Protein AF-A0A523P2H7-F1 (afdb_monomer_lite)

Sequence (80 aa):
MTAAPKFYVPLGLWVEQQLADRQSSEPFVLGINGAQGTGKSTLADLICEYLAGAHDRSTVVLSIDDLYLTRAQRAGAALR

Secondary structure (DSSP, 8-state):
--SHHHHHHHHHHHHHHHHHT----SPP-------TTS-HHHHHHHHHHHHHHHH--------GGGGSPPHHHHHHHTT-

pLDDT: mean 88.07, std 12.55, range [41.41, 96.69]

Structure (mmCIF, N/CA/C/O backbone):
data_AF-A0A523P2H7-F1
#
_entry.id   AF-A0A523P2H7-F1
#
loop_
_atom_site.group_PDB
_atom_site.id
_atom_site.type_symbol
_atom_site.label_atom_id
_atom_site.label_alt_id
_atom_site.label_comp_id
_atom_site.label_asym_id
_atom_site.label_entity_id
_atom_site.label_seq_id
_atom_site.pdbx_PDB_ins_code
_atom_site.Cartn_x
_atom_site.Cartn_y
_atom_site.Cartn_z
_atom_site.occupancy
_atom_site.B_iso_or_equiv
_atom_site.auth_seq_id
_atom_site.auth_comp_id
_atom_site.auth_asym_id
_atom_site.auth_atom_id
_atom_site.pdbx_PDB_model_num
ATOM 1 N N . MET A 1 1 ? 7.272 -21.661 11.767 1.00 41.41 1 MET A N 1
ATOM 2 C CA . MET A 1 1 ? 6.730 -20.307 12.018 1.00 41.41 1 MET A CA 1
ATOM 3 C C . MET A 1 1 ? 7.256 -19.394 10.923 1.00 41.41 1 MET A C 1
ATOM 5 O O . MET A 1 1 ? 8.439 -19.085 10.919 1.00 41.41 1 MET A O 1
ATOM 9 N N . THR A 1 2 ? 6.435 -19.099 9.917 1.00 47.41 2 THR A N 1
ATOM 10 C CA . THR A 1 2 ? 6.806 -18.301 8.736 1.00 47.41 2 THR A CA 1
ATOM 11 C C . THR A 1 2 ? 7.132 -16.862 9.152 1.00 47.41 2 THR A C 1
ATOM 13 O O . THR A 1 2 ? 6.466 -16.307 10.016 1.00 47.41 2 THR A O 1
ATOM 16 N N . ALA A 1 3 ? 8.178 -16.252 8.589 1.00 57.62 3 ALA A N 1
ATOM 17 C CA . ALA A 1 3 ? 8.616 -14.900 8.962 1.00 57.62 3 ALA A CA 1
ATOM 18 C C . ALA A 1 3 ? 7.628 -13.794 8.534 1.00 57.62 3 ALA A C 1
ATOM 20 O O . ALA A 1 3 ? 7.637 -12.708 9.107 1.00 57.62 3 ALA A O 1
ATOM 21 N N . ALA A 1 4 ? 6.759 -14.074 7.558 1.00 59.97 4 ALA A N 1
ATOM 22 C CA . ALA A 1 4 ? 5.884 -13.087 6.931 1.00 59.97 4 ALA A CA 1
ATOM 23 C C . ALA A 1 4 ? 4.923 -12.368 7.909 1.00 59.97 4 ALA A C 1
ATOM 25 O O . ALA A 1 4 ? 4.921 -11.136 7.924 1.00 59.97 4 ALA A O 1
ATOM 26 N N . PRO A 1 5 ? 4.181 -13.049 8.808 1.00 65.06 5 PRO A N 1
ATOM 27 C CA . PRO A 1 5 ? 3.268 -12.360 9.721 1.00 65.06 5 PRO A CA 1
ATOM 28 C C . PRO A 1 5 ? 3.994 -11.422 10.692 1.00 65.06 5 PRO A C 1
ATOM 30 O O . PRO A 1 5 ? 3.455 -10.391 11.075 1.00 65.06 5 PRO A O 1
ATOM 33 N N . LYS A 1 6 ? 5.240 -11.746 11.064 1.00 73.56 6 LYS A N 1
ATOM 34 C CA . LYS A 1 6 ? 6.015 -10.974 12.044 1.00 73.56 6 LYS A CA 1
ATOM 35 C C . LYS A 1 6 ? 6.369 -9.570 11.548 1.00 73.56 6 LYS A C 1
ATOM 37 O 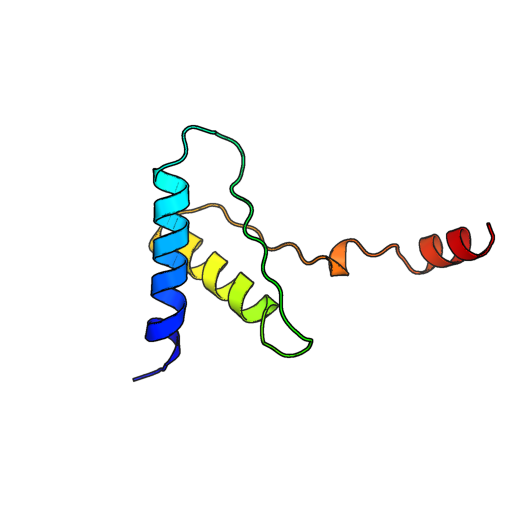O . LYS A 1 6 ? 6.472 -8.662 12.365 1.00 73.56 6 LYS A O 1
ATOM 42 N N . PHE A 1 7 ? 6.574 -9.397 10.244 1.00 75.56 7 PHE A N 1
ATOM 43 C CA . PHE A 1 7 ? 7.048 -8.128 9.687 1.00 75.56 7 PHE A CA 1
ATOM 44 C C . PHE A 1 7 ? 5.966 -7.353 8.938 1.00 75.56 7 PHE A C 1
ATOM 46 O O . PHE A 1 7 ? 5.989 -6.126 8.962 1.00 75.56 7 PHE A O 1
ATOM 53 N N . TYR A 1 8 ? 4.997 -8.036 8.322 1.00 82.81 8 TYR A N 1
ATOM 54 C CA . TYR A 1 8 ? 4.003 -7.363 7.485 1.00 82.81 8 TYR A CA 1
ATOM 55 C C . TYR A 1 8 ? 2.711 -6.991 8.221 1.00 82.81 8 TYR A C 1
ATOM 57 O O . TYR A 1 8 ? 2.129 -5.949 7.929 1.00 82.81 8 TYR A O 1
ATOM 65 N N . VAL A 1 9 ? 2.291 -7.775 9.222 1.00 88.38 9 VAL A N 1
ATOM 66 C CA . VAL A 1 9 ? 1.090 -7.453 10.017 1.00 88.38 9 VAL A CA 1
ATOM 67 C C . VAL A 1 9 ? 1.239 -6.127 10.772 1.00 88.38 9 VAL A C 1
ATOM 69 O O . VAL A 1 9 ? 0.304 -5.331 10.716 1.00 88.38 9 VAL A O 1
ATOM 72 N N . PRO A 1 10 ? 2.386 -5.810 11.414 1.00 92.88 10 PRO A N 1
ATOM 73 C CA . PRO A 1 10 ? 2.552 -4.511 12.065 1.00 92.88 10 PRO A CA 1
ATOM 74 C C . PRO A 1 10 ? 2.406 -3.327 11.105 1.00 92.88 10 PRO A C 1
ATOM 76 O O . PRO A 1 10 ? 1.848 -2.305 11.487 1.00 92.88 10 PRO A O 1
ATOM 79 N N . LEU A 1 11 ? 2.861 -3.468 9.855 1.00 92.19 11 LEU A N 1
ATOM 80 C CA . LEU A 1 11 ? 2.704 -2.425 8.845 1.00 92.19 11 LEU A CA 1
ATOM 81 C C . LEU A 1 11 ? 1.234 -2.248 8.449 1.00 92.19 11 LEU A C 1
ATOM 83 O O . LEU A 1 11 ? 0.759 -1.120 8.396 1.00 92.19 11 LEU A O 1
ATOM 87 N N . GLY A 1 12 ? 0.496 -3.342 8.244 1.00 93.88 12 GLY A N 1
ATOM 88 C CA . GLY A 1 12 ? -0.944 -3.276 7.989 1.00 93.88 12 GLY A CA 1
ATOM 89 C C . GLY A 1 12 ? -1.723 -2.641 9.148 1.00 93.88 12 GLY A C 1
ATOM 90 O O . GLY A 1 12 ? -2.558 -1.773 8.923 1.00 93.88 12 GLY A O 1
ATOM 91 N N . LEU A 1 13 ? -1.403 -3.004 10.395 1.00 94.56 13 LEU A N 1
ATOM 92 C CA . LEU A 1 13 ? -2.001 -2.377 11.583 1.00 94.56 13 LEU A CA 1
ATOM 93 C C . LEU A 1 13 ? -1.669 -0.886 11.685 1.00 94.56 13 LEU A C 1
ATOM 95 O O . LEU A 1 13 ? -2.532 -0.087 12.041 1.00 94.56 13 LEU A O 1
ATOM 99 N N . TRP A 1 14 ? -0.436 -0.502 11.352 1.00 95.31 14 TRP A N 1
ATOM 100 C CA . TRP A 1 14 ? -0.051 0.903 11.310 1.00 95.31 14 TRP A CA 1
ATOM 101 C C . TRP A 1 14 ? -0.862 1.672 10.260 1.00 95.31 14 TRP A C 1
ATOM 103 O O . TRP A 1 14 ? -1.361 2.750 10.574 1.00 95.31 14 TRP A O 1
ATOM 113 N N . VAL A 1 15 ? -1.060 1.113 9.058 1.00 95.19 15 VAL A N 1
ATOM 114 C CA . VAL A 1 15 ? -1.908 1.730 8.019 1.00 95.19 15 VAL A CA 1
ATOM 115 C C . VAL A 1 15 ? -3.346 1.898 8.510 1.00 95.19 15 VAL A C 1
ATOM 117 O O . VAL A 1 15 ? -3.914 2.975 8.348 1.00 95.19 15 VAL A O 1
ATOM 120 N N . GLU A 1 16 ? -3.922 0.885 9.156 1.00 95.19 16 GLU A N 1
ATOM 121 C CA . GLU A 1 16 ? -5.274 0.985 9.723 1.00 95.19 16 GLU A CA 1
ATOM 122 C C . GLU A 1 16 ? -5.399 2.085 10.770 1.00 95.19 16 GLU A C 1
ATOM 124 O O . GLU A 1 16 ? -6.372 2.838 10.769 1.00 95.19 16 GLU A O 1
ATOM 129 N N . GLN A 1 17 ? -4.393 2.231 11.629 1.00 95.06 17 GLN A N 1
ATOM 130 C CA . GLN A 1 17 ? -4.369 3.320 12.595 1.00 95.06 17 GLN A CA 1
ATOM 131 C C . GLN A 1 17 ? -4.311 4.686 11.896 1.00 95.06 17 GLN A C 1
ATOM 133 O O . GLN A 1 17 ? -5.063 5.588 12.257 1.00 95.06 17 GLN A O 1
ATOM 138 N N . GLN A 1 18 ? -3.498 4.824 10.839 1.00 95.00 18 GLN A N 1
ATOM 139 C CA . GLN A 1 18 ? -3.480 6.052 10.037 1.00 95.00 18 GLN A CA 1
ATOM 140 C C . GLN A 1 18 ? -4.843 6.343 9.393 1.00 95.00 18 GLN A C 1
ATOM 142 O O . GLN A 1 18 ? -5.214 7.505 9.270 1.00 95.00 18 GLN A O 1
ATOM 147 N N . LEU A 1 19 ? -5.588 5.319 8.967 1.00 93.81 19 LEU A N 1
ATOM 148 C CA . LEU A 1 19 ? -6.934 5.481 8.410 1.00 93.81 19 LEU A CA 1
ATOM 149 C C . LEU A 1 19 ? -7.952 5.911 9.471 1.00 93.81 19 LEU A C 1
ATOM 151 O O . LEU A 1 19 ? -8.778 6.777 9.191 1.00 93.81 19 LEU A O 1
ATOM 155 N N . ALA A 1 20 ? -7.893 5.329 10.669 1.00 92.44 20 ALA A N 1
ATOM 156 C CA . ALA A 1 20 ? -8.810 5.636 11.766 1.00 92.44 20 ALA A CA 1
ATOM 157 C C . ALA A 1 20 ? -8.648 7.069 12.300 1.00 92.44 20 ALA A C 1
ATOM 159 O O . ALA A 1 20 ? -9.638 7.709 12.650 1.00 92.44 20 ALA A O 1
ATOM 160 N N . ASP A 1 21 ? -7.419 7.589 12.313 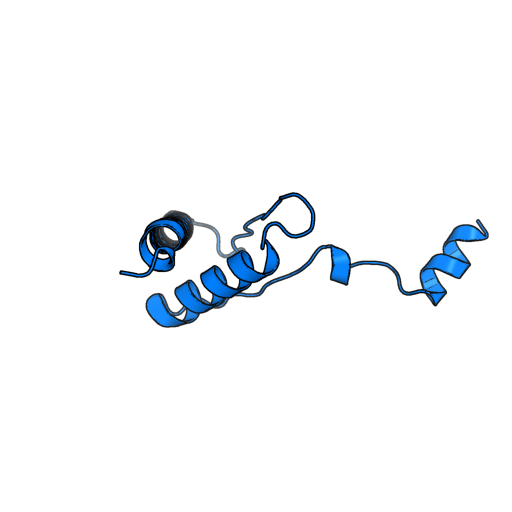1.00 93.94 21 ASP A N 1
ATOM 161 C CA . ASP A 1 21 ? -7.112 8.924 12.840 1.00 93.94 21 ASP A CA 1
ATOM 162 C C . ASP A 1 21 ? -7.404 10.059 11.832 1.00 93.94 21 ASP A C 1
ATOM 164 O O . ASP A 1 21 ? -7.280 11.247 12.154 1.00 93.94 21 ASP A O 1
ATOM 168 N N . ARG A 1 22 ? -7.797 9.731 10.592 1.00 92.69 22 ARG A N 1
ATOM 169 C CA . ARG A 1 22 ? -8.071 10.722 9.540 1.00 92.69 22 ARG A CA 1
ATOM 170 C C . ARG A 1 22 ? -9.484 11.285 9.638 1.00 92.69 22 ARG A C 1
ATOM 172 O O . ARG A 1 22 ? -10.469 10.563 9.693 1.00 92.69 22 ARG A O 1
ATOM 179 N N . GLN A 1 23 ? -9.575 12.609 9.523 1.00 90.62 23 GLN A N 1
ATOM 180 C CA . GLN A 1 23 ? -10.844 13.337 9.377 1.00 90.62 23 GLN A CA 1
ATOM 181 C C . GLN A 1 23 ? -11.225 13.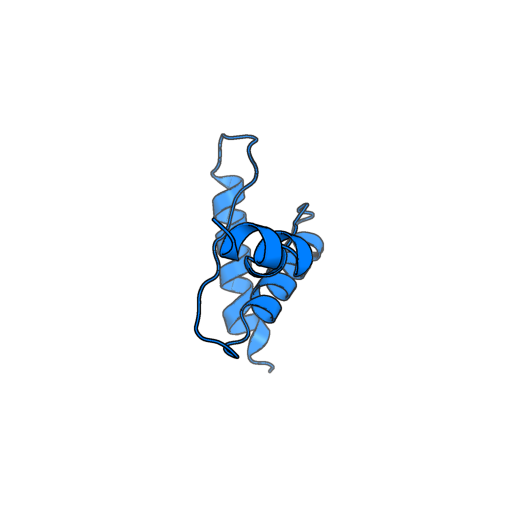596 7.906 1.00 90.62 23 GLN A C 1
ATOM 183 O O . GLN A 1 23 ? -12.290 14.141 7.631 1.00 90.62 23 GLN A O 1
ATOM 188 N N . SER A 1 24 ? -10.351 13.241 6.956 1.00 92.12 24 SER A N 1
ATOM 189 C CA . SER A 1 24 ? -10.569 13.450 5.520 1.00 92.12 24 SER A CA 1
ATOM 190 C C . SER A 1 24 ? -11.215 12.228 4.872 1.00 92.12 24 SER A C 1
ATOM 192 O O . SER A 1 24 ? -10.823 11.097 5.155 1.00 92.12 24 SER A O 1
ATOM 194 N N . SER A 1 25 ? -12.148 12.467 3.949 1.00 87.88 25 SER A N 1
ATOM 195 C CA . SER A 1 25 ? -12.731 11.441 3.078 1.00 87.88 25 SER A CA 1
ATOM 196 C C . SER A 1 25 ? -11.856 11.103 1.865 1.00 87.88 25 SER A C 1
ATOM 198 O O . SER A 1 25 ? -12.233 10.259 1.055 1.00 87.88 25 SER A O 1
ATOM 200 N N . GLU A 1 26 ? -10.721 11.783 1.685 1.00 93.69 26 GLU A N 1
ATOM 201 C CA . GLU A 1 26 ? -9.800 11.501 0.585 1.00 93.69 26 GLU A CA 1
ATOM 202 C C . GLU A 1 26 ? -9.053 10.176 0.798 1.00 93.69 26 GLU A C 1
ATOM 204 O O . GLU A 1 26 ? -8.659 9.872 1.935 1.00 93.69 26 GLU A O 1
ATOM 209 N N . PRO A 1 27 ? -8.774 9.423 -0.287 1.00 93.88 27 PRO A N 1
ATOM 210 C CA . PRO A 1 27 ? -8.004 8.190 -0.205 1.00 93.88 27 PRO A CA 1
ATOM 211 C C . PRO A 1 27 ? -6.667 8.393 0.511 1.00 93.88 27 PRO A C 1
ATOM 213 O O . PRO A 1 27 ? -5.939 9.359 0.272 1.00 93.88 27 PRO A O 1
ATOM 216 N N . PHE A 1 28 ? -6.319 7.456 1.388 1.00 95.31 28 PHE A N 1
ATOM 217 C CA . PHE A 1 28 ? -4.978 7.391 1.953 1.00 95.31 28 PHE A CA 1
ATOM 218 C C . PHE A 1 28 ? -4.004 6.851 0.905 1.00 95.31 28 PHE A C 1
ATOM 220 O O . PHE A 1 28 ? -4.240 5.798 0.317 1.00 95.31 28 PHE A O 1
ATOM 227 N N . VAL A 1 29 ? -2.900 7.566 0.688 1.00 95.62 29 VAL A N 1
ATOM 228 C CA . VAL A 1 29 ? -1.871 7.186 -0.284 1.00 95.62 29 VAL A CA 1
ATOM 229 C C . VAL A 1 29 ? -0.618 6.742 0.461 1.00 95.62 29 VAL A C 1
ATOM 231 O O . VAL A 1 29 ? 0.022 7.545 1.140 1.00 95.62 29 VAL A O 1
ATOM 234 N N . LEU A 1 30 ? -0.250 5.469 0.302 1.00 95.56 30 LEU A N 1
ATOM 235 C CA . LEU A 1 30 ? 0.984 4.901 0.840 1.00 95.56 30 LEU A CA 1
ATOM 236 C C . LEU A 1 30 ? 2.024 4.737 -0.272 1.00 95.56 30 LEU A C 1
ATOM 238 O O . LEU A 1 30 ? 1.875 3.901 -1.159 1.00 95.56 30 LEU A O 1
ATOM 242 N N . GLY A 1 31 ? 3.104 5.514 -0.201 1.00 96.31 31 GLY A N 1
ATOM 243 C CA . GLY A 1 31 ? 4.249 5.356 -1.096 1.00 96.31 31 GLY A CA 1
ATOM 244 C C . GLY A 1 31 ? 5.160 4.208 -0.658 1.00 96.31 31 GLY A C 1
ATOM 245 O O . GLY A 1 31 ? 5.596 4.170 0.492 1.00 96.31 31 GLY A O 1
ATOM 246 N N . ILE A 1 32 ? 5.497 3.303 -1.582 1.00 95.00 32 ILE A N 1
ATOM 247 C CA . ILE A 1 32 ? 6.446 2.203 -1.352 1.00 95.00 32 ILE A CA 1
ATOM 248 C C . ILE A 1 32 ? 7.644 2.381 -2.289 1.00 95.00 32 ILE A C 1
ATOM 250 O O . ILE A 1 32 ? 7.503 2.378 -3.510 1.00 95.00 32 ILE A O 1
ATOM 254 N N . ASN A 1 33 ? 8.840 2.522 -1.716 1.00 94.69 33 ASN A N 1
ATOM 255 C CA . ASN A 1 33 ? 10.089 2.704 -2.455 1.00 94.69 33 ASN A CA 1
ATOM 256 C C . ASN A 1 33 ? 11.115 1.612 -2.106 1.00 94.69 33 ASN A C 1
ATOM 258 O O . ASN A 1 33 ? 11.075 1.018 -1.031 1.00 94.69 33 ASN A O 1
ATOM 262 N N . GLY A 1 34 ? 12.035 1.336 -3.030 1.00 93.75 34 GLY A N 1
ATOM 263 C CA . GLY A 1 34 ? 13.128 0.387 -2.839 1.00 93.75 34 GLY A CA 1
ATOM 264 C C . GLY A 1 34 ? 13.828 0.029 -4.150 1.00 93.75 34 GLY A C 1
ATOM 265 O O . GLY A 1 34 ? 13.293 0.245 -5.240 1.00 93.75 34 GLY A O 1
ATOM 266 N N . ALA A 1 35 ? 15.021 -0.559 -4.052 1.00 95.31 35 ALA A N 1
ATOM 267 C CA . ALA A 1 35 ? 15.788 -0.994 -5.219 1.00 95.31 35 ALA A CA 1
ATOM 268 C C . ALA A 1 35 ? 15.036 -2.046 -6.063 1.00 95.31 35 ALA A C 1
ATOM 270 O O . ALA A 1 35 ? 14.064 -2.668 -5.622 1.00 95.31 35 ALA A O 1
ATOM 271 N N . GLN A 1 36 ? 15.451 -2.257 -7.312 1.00 93.19 36 GLN A N 1
ATOM 272 C CA . GLN A 1 36 ? 14.863 -3.301 -8.155 1.00 93.19 36 GLN A CA 1
ATOM 273 C C . GLN A 1 36 ? 15.053 -4.685 -7.511 1.00 93.19 36 GLN A C 1
ATOM 275 O O . GLN A 1 36 ? 16.095 -4.973 -6.934 1.00 93.19 36 GLN A O 1
ATOM 280 N N . GLY A 1 37 ? 14.025 -5.534 -7.578 1.00 93.38 37 GLY A N 1
ATOM 281 C CA . GLY A 1 37 ? 14.076 -6.884 -7.006 1.00 93.38 37 GLY A CA 1
ATOM 282 C C . GLY A 1 37 ? 13.865 -6.976 -5.488 1.00 93.38 37 GLY A C 1
ATOM 283 O O . GLY A 1 37 ? 13.830 -8.080 -4.965 1.00 93.38 37 GLY A O 1
ATOM 284 N N . THR A 1 38 ? 13.647 -5.867 -4.769 1.00 94.50 38 THR A N 1
ATOM 285 C CA . THR A 1 38 ? 13.439 -5.895 -3.302 1.00 94.50 38 THR A CA 1
ATOM 286 C C . THR A 1 38 ? 12.034 -6.318 -2.849 1.00 94.50 38 THR A C 1
ATOM 288 O O . THR A 1 38 ? 11.735 -6.256 -1.662 1.00 94.50 38 THR A O 1
ATOM 291 N N . GLY A 1 39 ? 11.147 -6.713 -3.771 1.00 93.62 39 GLY A N 1
ATOM 292 C CA . GLY A 1 39 ? 9.801 -7.195 -3.428 1.00 93.62 39 GLY A CA 1
ATOM 293 C C . GLY A 1 39 ? 8.755 -6.111 -3.133 1.00 93.62 39 GLY A C 1
ATOM 294 O O . GLY A 1 39 ? 7.767 -6.398 -2.474 1.00 93.62 39 GLY A O 1
ATOM 295 N N . LYS A 1 40 ? 8.938 -4.873 -3.617 1.00 94.94 40 LYS A N 1
ATOM 296 C CA . LYS A 1 40 ? 7.976 -3.760 -3.434 1.00 94.94 40 LYS A CA 1
ATOM 297 C C . LYS A 1 40 ? 6.548 -4.117 -3.849 1.00 94.94 40 LYS A C 1
ATOM 299 O O . LYS A 1 40 ? 5.634 -3.894 -3.070 1.00 94.94 40 LYS A O 1
ATOM 304 N N . SER A 1 41 ? 6.371 -4.668 -5.053 1.00 95.00 41 SER A N 1
ATOM 305 C CA . SER A 1 41 ? 5.050 -5.056 -5.563 1.00 95.00 41 SER A CA 1
ATOM 306 C C . SER A 1 41 ? 4.444 -6.147 -4.688 1.00 95.00 41 SER A C 1
ATOM 308 O O . SER A 1 41 ? 3.330 -6.001 -4.219 1.00 95.00 41 SER A O 1
ATOM 310 N N . THR A 1 42 ? 5.244 -7.152 -4.322 1.00 94.75 42 THR A N 1
ATOM 311 C CA . THR A 1 42 ? 4.829 -8.210 -3.392 1.00 94.75 42 THR A CA 1
ATOM 312 C C . THR A 1 42 ? 4.385 -7.655 -2.038 1.00 94.75 42 THR A C 1
ATOM 314 O O . THR A 1 42 ? 3.396 -8.118 -1.483 1.00 94.75 42 THR A O 1
ATOM 317 N N . LEU A 1 43 ? 5.095 -6.661 -1.496 1.00 94.50 43 LEU A N 1
ATOM 318 C CA . LEU A 1 43 ? 4.701 -5.986 -0.261 1.00 94.50 43 LEU A CA 1
ATOM 319 C C . LEU A 1 43 ? 3.392 -5.204 -0.436 1.00 94.50 43 LEU A C 1
ATOM 321 O O . LEU A 1 43 ? 2.533 -5.270 0.439 1.00 94.50 43 LEU A O 1
ATOM 325 N N . ALA A 1 44 ? 3.247 -4.470 -1.541 1.00 95.56 44 ALA A N 1
ATOM 326 C CA . ALA A 1 44 ? 2.050 -3.690 -1.844 1.00 95.56 44 ALA A CA 1
ATOM 327 C C . ALA A 1 44 ? 0.806 -4.585 -1.947 1.00 95.56 44 ALA A C 1
ATOM 329 O O . ALA A 1 44 ? -0.205 -4.295 -1.306 1.00 95.56 44 ALA A O 1
ATOM 330 N N . ASP A 1 45 ? 0.920 -5.690 -2.686 1.00 95.31 45 ASP A N 1
ATOM 331 C CA . ASP A 1 45 ? -0.149 -6.672 -2.871 1.00 95.31 45 ASP A CA 1
ATOM 332 C C . ASP A 1 45 ? -0.527 -7.313 -1.533 1.00 95.31 45 ASP A C 1
ATOM 334 O O . ASP A 1 45 ? -1.696 -7.320 -1.157 1.00 95.31 45 ASP A O 1
ATOM 338 N N . LEU A 1 46 ? 0.469 -7.746 -0.749 1.00 94.50 46 LEU A N 1
ATOM 339 C CA . LEU A 1 46 ? 0.241 -8.352 0.564 1.00 94.50 46 LEU A CA 1
ATOM 340 C C . LEU A 1 46 ? -0.485 -7.398 1.520 1.00 94.50 46 LEU A C 1
ATOM 342 O O . LEU A 1 46 ? -1.400 -7.817 2.229 1.00 94.50 46 LEU A O 1
ATOM 346 N N . ILE A 1 47 ? -0.093 -6.121 1.562 1.00 94.44 47 ILE A N 1
ATOM 347 C CA . ILE A 1 47 ? -0.774 -5.124 2.398 1.00 94.44 47 ILE A CA 1
ATOM 348 C C . ILE A 1 47 ? -2.204 -4.905 1.897 1.00 94.44 47 ILE A C 1
ATOM 350 O O . ILE A 1 47 ? -3.116 -4.860 2.718 1.00 94.44 47 ILE A O 1
ATOM 354 N N . CYS A 1 48 ? -2.425 -4.804 0.583 1.00 95.06 48 CYS A N 1
ATOM 355 C CA . CYS A 1 48 ? -3.773 -4.637 0.036 1.00 95.06 48 CYS A CA 1
ATOM 356 C C . CYS A 1 48 ? -4.679 -5.822 0.377 1.00 95.06 48 CYS A C 1
ATOM 358 O O . CYS A 1 48 ? -5.787 -5.600 0.863 1.00 95.06 48 CYS A O 1
ATOM 360 N N . GLU A 1 49 ? -4.194 -7.054 0.201 1.00 94.44 49 GLU A N 1
ATOM 361 C CA . GLU A 1 49 ? -4.913 -8.276 0.578 1.00 94.44 49 GLU A CA 1
ATOM 362 C C . GLU A 1 49 ? -5.212 -8.321 2.081 1.00 94.44 49 GLU A C 1
ATOM 364 O O . GLU A 1 49 ? -6.326 -8.656 2.482 1.00 94.44 49 GLU A O 1
ATOM 369 N N . TYR A 1 50 ? -4.245 -7.942 2.922 1.00 93.44 50 TYR A N 1
ATOM 370 C CA . TYR A 1 50 ? -4.434 -7.891 4.371 1.00 93.44 50 TYR A CA 1
ATOM 371 C C . TYR A 1 50 ? -5.504 -6.869 4.778 1.00 93.44 50 TYR A C 1
ATOM 373 O O . TYR A 1 50 ? -6.387 -7.197 5.568 1.00 93.44 50 TYR A O 1
ATOM 381 N N . LEU A 1 51 ? -5.450 -5.644 4.250 1.00 94.69 51 LEU A N 1
ATOM 382 C CA . LEU A 1 51 ? -6.408 -4.586 4.591 1.00 94.69 51 LEU A CA 1
ATOM 383 C C . LEU A 1 51 ? -7.811 -4.904 4.056 1.00 94.69 51 LEU A C 1
ATOM 385 O O . LEU A 1 51 ? -8.798 -4.694 4.758 1.00 94.69 51 LEU A O 1
ATOM 389 N N . ALA A 1 52 ? -7.910 -5.465 2.849 1.00 94.88 52 ALA A N 1
ATOM 390 C CA . ALA A 1 52 ? -9.186 -5.889 2.282 1.00 94.88 52 ALA A CA 1
ATOM 391 C C . ALA A 1 52 ? -9.791 -7.066 3.064 1.00 94.88 52 ALA A C 1
ATOM 393 O O . ALA A 1 52 ? -10.965 -7.038 3.415 1.00 94.88 52 ALA A O 1
ATOM 394 N N . GLY A 1 53 ? -8.990 -8.089 3.376 1.00 93.31 53 GLY A N 1
ATOM 395 C CA . GLY A 1 53 ? -9.477 -9.308 4.022 1.00 93.31 53 GLY A CA 1
ATOM 396 C C . GLY A 1 53 ? -9.726 -9.177 5.525 1.00 93.31 53 GLY A C 1
ATOM 397 O O . GLY A 1 53 ? -10.684 -9.754 6.033 1.00 93.31 53 GLY A O 1
ATOM 398 N N . ALA A 1 54 ? -8.870 -8.452 6.252 1.00 91.69 54 ALA A N 1
ATOM 399 C CA . ALA A 1 54 ? -8.948 -8.361 7.712 1.00 91.69 54 ALA A CA 1
ATOM 400 C C . ALA A 1 54 ? -9.657 -7.096 8.220 1.00 91.69 54 ALA A C 1
ATOM 402 O O . ALA A 1 54 ? -10.119 -7.096 9.359 1.00 91.69 54 ALA A O 1
ATOM 403 N N . HIS A 1 55 ? -9.741 -6.040 7.402 1.00 91.81 55 HIS A N 1
ATOM 404 C CA . HIS A 1 55 ? -10.256 -4.725 7.815 1.00 91.81 55 HIS A CA 1
ATOM 405 C C . HIS A 1 55 ? -11.320 -4.146 6.870 1.00 91.81 55 HIS A C 1
ATOM 407 O O . HIS A 1 55 ? -11.725 -3.000 7.049 1.00 91.81 55 HIS A O 1
ATOM 413 N N . ASP A 1 56 ? -11.783 -4.926 5.885 1.00 94.12 56 ASP A N 1
ATOM 414 C CA . ASP A 1 56 ? -12.842 -4.553 4.932 1.00 94.12 56 ASP A CA 1
ATOM 415 C C . ASP A 1 56 ? -12.572 -3.214 4.211 1.00 94.12 56 ASP A C 1
ATOM 417 O O . ASP A 1 56 ? -13.464 -2.401 3.954 1.00 94.12 56 ASP A O 1
ATOM 421 N N . ARG A 1 57 ? -11.295 -2.934 3.913 1.00 94.88 57 ARG A N 1
ATOM 422 C CA . ARG A 1 57 ? -10.894 -1.717 3.196 1.00 94.88 57 ARG A CA 1
ATOM 423 C C . ARG A 1 57 ? -10.919 -1.908 1.687 1.00 94.88 57 ARG A C 1
ATOM 425 O O . ARG A 1 57 ? -10.387 -2.878 1.157 1.00 94.88 57 ARG A O 1
ATOM 432 N N . SER A 1 58 ? -11.408 -0.886 0.983 1.00 96.00 58 SER A N 1
ATOM 433 C CA . SER A 1 58 ? -11.196 -0.744 -0.459 1.00 96.00 58 SER A CA 1
ATOM 434 C C . SER A 1 58 ? -9.774 -0.252 -0.728 1.00 96.00 58 SER A C 1
ATOM 436 O O . SER A 1 58 ? -9.437 0.886 -0.400 1.00 96.00 58 SER A O 1
ATOM 438 N N . THR A 1 59 ? -8.951 -1.092 -1.351 1.00 96.56 59 THR A N 1
ATOM 439 C CA . THR A 1 59 ? -7.543 -0.804 -1.653 1.00 96.56 59 THR A CA 1
ATOM 440 C C . THR A 1 59 ? -7.240 -0.996 -3.139 1.00 96.56 59 THR A C 1
ATOM 442 O O . THR A 1 59 ? -7.928 -1.730 -3.845 1.00 96.56 59 THR A O 1
ATOM 445 N N . VAL A 1 60 ? -6.218 -0.296 -3.635 1.00 96.44 60 VAL A N 1
ATOM 446 C CA . VAL A 1 60 ? -5.705 -0.455 -5.000 1.00 96.44 60 VAL A CA 1
ATOM 447 C C . VAL A 1 60 ? -4.195 -0.246 -5.004 1.00 96.44 60 VAL A C 1
ATOM 449 O O . VAL A 1 60 ? -3.681 0.629 -4.305 1.00 96.44 60 VAL A O 1
ATOM 452 N N . VAL A 1 61 ? -3.488 -1.042 -5.805 1.00 96.69 61 VAL A N 1
ATOM 453 C CA . VAL A 1 61 ? -2.054 -0.879 -6.063 1.00 96.69 61 VAL A CA 1
ATOM 454 C C . VAL A 1 61 ? -1.873 -0.134 -7.380 1.00 96.69 61 VAL A C 1
ATOM 456 O O . VAL A 1 61 ? -2.490 -0.480 -8.384 1.00 96.69 61 VAL A O 1
ATOM 459 N N . LEU A 1 62 ? -1.012 0.882 -7.376 1.00 95.81 62 LEU A N 1
ATOM 460 C CA . LEU A 1 62 ? -0.573 1.593 -8.573 1.00 95.81 62 LEU A CA 1
ATOM 461 C C . LEU A 1 62 ? 0.953 1.551 -8.632 1.00 95.81 62 LEU A C 1
ATOM 463 O O . LEU A 1 62 ? 1.614 2.035 -7.707 1.00 95.81 62 LEU A O 1
ATOM 467 N N . SER A 1 63 ? 1.517 1.007 -9.711 1.00 94.25 63 SER A N 1
ATOM 468 C CA . SER A 1 63 ? 2.949 1.134 -9.969 1.00 94.25 63 SER A CA 1
ATOM 469 C C . SER A 1 63 ? 3.231 2.415 -10.745 1.00 94.25 63 SER A C 1
ATOM 471 O O . SER A 1 63 ? 2.491 2.792 -11.652 1.00 94.25 63 SER A O 1
ATOM 473 N N . ILE A 1 64 ? 4.356 3.068 -10.449 1.00 91.69 64 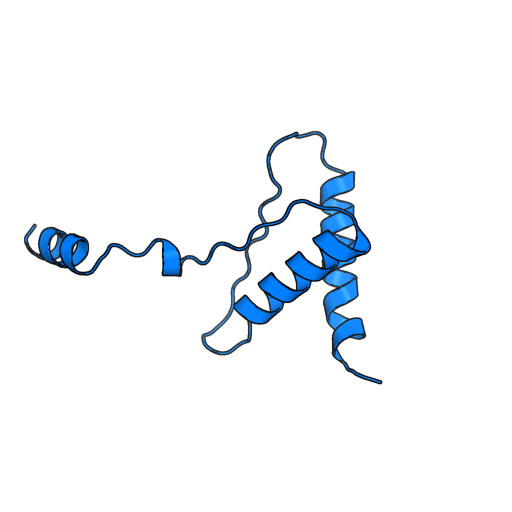ILE A N 1
ATOM 474 C CA . ILE A 1 64 ? 4.839 4.175 -11.285 1.00 91.69 64 ILE A CA 1
ATOM 475 C C . ILE A 1 64 ? 5.148 3.702 -12.711 1.00 91.69 64 ILE A C 1
ATOM 477 O O . ILE A 1 64 ? 5.018 4.475 -13.658 1.00 91.69 64 ILE A O 1
ATOM 481 N N . ASP A 1 65 ? 5.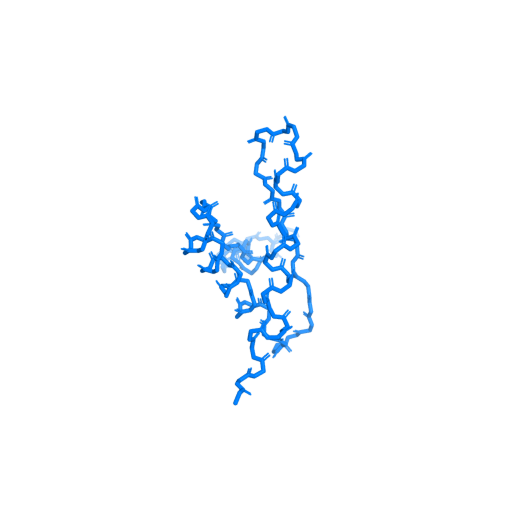495 2.421 -12.865 1.00 88.62 65 ASP A N 1
ATOM 482 C CA . ASP A 1 65 ? 5.790 1.831 -14.165 1.00 88.62 65 ASP A CA 1
ATOM 483 C C . ASP A 1 65 ? 4.543 1.780 -15.068 1.00 88.62 65 ASP A C 1
ATOM 485 O O . ASP A 1 65 ? 4.661 1.881 -16.291 1.00 88.62 65 ASP A O 1
ATOM 489 N N . ASP A 1 66 ? 3.344 1.707 -14.477 1.00 88.62 66 ASP A N 1
ATOM 490 C CA . ASP A 1 66 ? 2.067 1.706 -15.206 1.00 88.62 66 ASP A CA 1
ATOM 491 C C . ASP A 1 66 ? 1.759 3.078 -15.822 1.00 88.62 66 ASP A C 1
ATOM 493 O O . ASP A 1 66 ? 0.982 3.192 -16.770 1.00 88.62 66 ASP A O 1
ATOM 497 N N . LEU A 1 67 ? 2.397 4.132 -15.304 1.00 89.06 67 LEU A N 1
ATOM 498 C CA . LEU A 1 67 ? 2.247 5.505 -15.782 1.00 89.06 67 LEU A CA 1
ATOM 499 C C . LEU A 1 67 ? 3.235 5.849 -16.903 1.00 89.06 67 LEU A C 1
ATOM 501 O O . LEU A 1 67 ? 3.218 6.975 -17.415 1.00 89.06 67 LEU A O 1
ATOM 505 N N . TYR A 1 68 ? 4.108 4.919 -17.308 1.00 88.94 68 TYR A N 1
ATOM 506 C CA . TYR A 1 68 ? 5.019 5.182 -18.414 1.00 88.94 68 TYR A CA 1
ATOM 507 C C . TYR A 1 68 ? 4.258 5.393 -19.723 1.00 88.94 68 TYR A C 1
ATOM 509 O O . TYR A 1 68 ? 3.402 4.608 -20.126 1.00 88.94 68 TYR A O 1
ATOM 517 N N . LEU A 1 69 ? 4.674 6.428 -20.458 1.00 89.25 69 LEU A N 1
ATOM 518 C CA . LEU A 1 69 ? 4.234 6.668 -21.828 1.00 89.25 69 LEU A CA 1
ATOM 519 C C . LEU A 1 69 ? 4.400 5.405 -22.673 1.00 89.25 69 LEU A C 1
ATOM 521 O O . LEU A 1 69 ? 5.450 4.763 -22.632 1.00 89.25 69 LEU A O 1
ATOM 525 N N . THR A 1 70 ? 3.411 5.096 -23.506 1.00 88.44 70 THR A N 1
ATOM 526 C CA . THR A 1 70 ? 3.497 3.999 -24.475 1.00 88.44 70 THR A CA 1
ATOM 527 C C . THR A 1 70 ? 4.684 4.190 -25.419 1.00 88.44 70 THR A C 1
ATOM 529 O O . THR A 1 70 ? 5.182 5.299 -25.627 1.00 88.44 70 THR A O 1
ATOM 532 N N . ARG A 1 71 ? 5.127 3.108 -26.072 1.00 86.19 71 ARG A N 1
ATOM 533 C CA . ARG A 1 71 ? 6.205 3.177 -27.073 1.00 86.19 71 ARG A CA 1
ATOM 534 C C . ARG A 1 71 ? 5.938 4.242 -28.146 1.00 86.19 71 ARG A C 1
ATOM 536 O O . ARG A 1 71 ? 6.859 4.968 -28.506 1.00 86.19 71 ARG A O 1
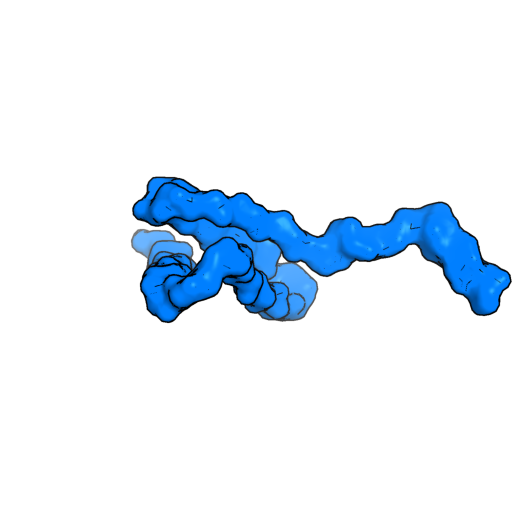ATOM 543 N N . ALA A 1 72 ? 4.696 4.343 -28.623 1.00 85.38 72 ALA A N 1
ATOM 544 C CA . ALA A 1 72 ? 4.295 5.328 -29.625 1.00 85.38 72 ALA A CA 1
ATOM 545 C C . ALA A 1 72 ? 4.388 6.766 -29.087 1.00 85.38 72 ALA A C 1
ATOM 547 O O . ALA A 1 72 ? 4.956 7.635 -29.745 1.00 85.38 72 ALA A O 1
ATOM 548 N N . GLN A 1 73 ? 3.909 7.006 -27.862 1.00 88.19 73 GLN A N 1
ATOM 549 C CA . GLN A 1 73 ? 4.005 8.317 -27.208 1.00 88.19 73 GLN A CA 1
ATOM 550 C C . GLN A 1 73 ? 5.461 8.726 -26.944 1.00 88.19 73 GLN A C 1
ATOM 552 O O . GLN A 1 73 ? 5.820 9.881 -27.166 1.00 88.19 73 GLN A O 1
ATOM 557 N N . ARG A 1 74 ? 6.324 7.782 -26.541 1.00 87.25 74 ARG A N 1
ATOM 558 C CA . ARG A 1 74 ? 7.765 8.036 -26.370 1.00 87.25 74 ARG A CA 1
ATOM 559 C C . ARG A 1 74 ? 8.457 8.380 -27.690 1.00 87.25 74 ARG A C 1
ATOM 561 O O . ARG A 1 74 ? 9.282 9.286 -27.710 1.00 87.25 74 ARG A O 1
ATOM 568 N N . ALA A 1 75 ? 8.105 7.707 -28.787 1.00 81.75 75 ALA A N 1
ATOM 569 C CA . ALA A 1 75 ? 8.662 8.007 -30.108 1.00 81.75 75 ALA A CA 1
ATOM 570 C C . ALA A 1 75 ? 8.305 9.430 -30.578 1.00 81.75 75 ALA A C 1
ATOM 572 O O . ALA A 1 75 ? 9.161 10.124 -31.116 1.00 81.75 75 ALA A O 1
ATOM 573 N N . GLY A 1 76 ? 7.076 9.890 -30.316 1.00 77.25 76 GLY A N 1
ATOM 574 C CA . GLY A 1 76 ? 6.659 11.265 -30.617 1.00 77.25 76 GLY A CA 1
ATOM 575 C C . GLY A 1 76 ? 7.294 12.332 -29.715 1.00 77.25 76 GLY A C 1
ATOM 576 O O . GLY A 1 76 ? 7.433 13.476 -30.137 1.00 77.25 76 GLY A O 1
ATOM 577 N N . ALA A 1 77 ? 7.698 11.975 -28.491 1.00 70.38 77 ALA A N 1
ATOM 578 C CA . ALA A 1 77 ? 8.371 12.884 -27.561 1.00 70.38 77 ALA A CA 1
ATOM 579 C C . ALA A 1 77 ? 9.868 13.069 -27.866 1.00 70.38 77 ALA A C 1
ATOM 581 O O . ALA A 1 77 ? 10.399 14.143 -27.618 1.00 70.38 77 ALA A O 1
ATOM 582 N N . ALA A 1 78 ? 10.537 12.055 -28.426 1.00 59.84 78 ALA A N 1
ATOM 583 C CA . ALA A 1 78 ? 11.959 12.119 -28.790 1.00 59.84 78 ALA A CA 1
ATOM 584 C C . ALA A 1 78 ? 12.250 12.955 -30.055 1.00 59.84 78 ALA A C 1
ATOM 586 O O . ALA A 1 78 ? 13.406 13.236 -30.353 1.00 59.84 78 ALA A O 1
ATOM 587 N N . LEU A 1 79 ? 11.210 13.325 -30.808 1.00 54.69 79 LEU A N 1
ATOM 588 C CA . LEU A 1 79 ? 11.277 14.138 -32.029 1.00 54.69 79 LEU A CA 1
ATOM 589 C C . LEU A 1 79 ? 10.983 15.631 -31.774 1.00 54.69 79 LEU A C 1
ATOM 591 O O . LEU A 1 79 ? 10.709 16.363 -32.725 1.00 54.69 79 LEU A O 1
ATOM 595 N N . ARG A 1 80 ? 11.001 16.072 -30.510 1.00 49.00 80 ARG A N 1
ATOM 596 C CA . ARG A 1 80 ? 10.796 17.468 -30.101 1.00 49.00 80 ARG A CA 1
ATOM 597 C C . ARG A 1 80 ? 12.068 18.087 -29.550 1.00 49.00 80 ARG A C 1
ATOM 599 O O . ARG A 1 80 ? 12.768 17.386 -28.790 1.00 49.00 80 ARG A O 1
#

Radius of gyration: 16.78 Å; chains: 1; bounding box: 29×38×45 Å

Foldseek 3Di:
DDCVCVPLVVVLVVVVVVVVPDPDPDDDDDDFDDDPPPCRVVSQVVSCCCCCVVVVDDDDDDDPVVVDDDPVRVVVVVVD